Protein AF-A0A6G2DFC6-F1 (afdb_monomer)

Radius of gyration: 16.19 Å; Cα contacts (8 Å, |Δi|>4): 38; chains: 1; bounding box: 40×14×39 Å

Foldseek 3Di:
DWAFDDDPHPDTGTDDDPDPVSVVVRVVVVVVVVVVVVVVVVCVVPDDPVSVVVVVCVVDVDD

Secondary structure (DSSP, 8-state):
--EEEEETTTEEEEE--SSHHHHHHHHHHHHHHHHHHHHHHHHHHH--HHHHHHHHHHH----

Solvent-accessible surface area (backbone atoms only — not comparable to full-atom values): 3783 Å² total; per-residue (Å²): 126,69,38,63,46,70,50,86,88,76,48,68,45,77,43,70,57,90,47,74,62,53,43,50,55,31,51,52,54,44,53,52,50,53,54,52,52,52,51,53,48,53,49,62,75,68,43,52,80,66,60,43,56,53,54,47,49,76,76,43,81,79,124

Structure (mmCIF, N/CA/C/O backbone):
data_AF-A0A6G2DFC6-F1
#
_entry.id   AF-A0A6G2DFC6-F1
#
loop_
_atom_site.group_PDB
_atom_site.id
_atom_site.type_symbol
_atom_site.label_atom_id
_atom_site.label_alt_id
_atom_site.label_comp_id
_atom_site.label_asym_id
_atom_site.label_entity_id
_atom_site.label_seq_id
_atom_site.pdbx_PDB_ins_code
_atom_site.Cartn_x
_atom_site.Cartn_y
_atom_site.Cartn_z
_atom_site.occupancy
_atom_site.B_iso_or_equiv
_atom_site.auth_seq_id
_atom_site.auth_comp_id
_atom_site.auth_asym_id
_atom_site.auth_atom_id
_atom_site.pdbx_PDB_model_num
ATOM 1 N N . ILE A 1 1 ? 14.096 -5.187 -7.394 1.00 71.38 1 ILE A N 1
ATOM 2 C CA . ILE A 1 1 ? 13.037 -5.283 -6.363 1.00 71.38 1 ILE A CA 1
ATOM 3 C C . ILE A 1 1 ? 11.701 -5.251 -7.094 1.00 71.38 1 ILE A C 1
ATOM 5 O O . ILE A 1 1 ? 11.494 -4.302 -7.846 1.00 71.38 1 ILE A O 1
ATOM 9 N N . PRO A 1 2 ? 10.871 -6.300 -6.992 1.00 78.88 2 PRO A N 1
ATOM 10 C CA . PRO A 1 2 ? 9.537 -6.300 -7.582 1.00 78.88 2 PRO A CA 1
ATOM 11 C C . PRO A 1 2 ? 8.629 -5.309 -6.844 1.00 78.88 2 PRO A C 1
ATOM 13 O O . PRO A 1 2 ? 8.741 -5.161 -5.629 1.00 78.88 2 PRO A O 1
ATOM 16 N N . ILE A 1 3 ? 7.741 -4.638 -7.572 1.00 82.12 3 ILE A N 1
ATOM 17 C CA . ILE A 1 3 ? 6.797 -3.661 -7.021 1.00 82.12 3 ILE A CA 1
ATOM 18 C C . ILE A 1 3 ? 5.376 -4.173 -7.230 1.00 82.12 3 ILE A C 1
ATOM 20 O O . ILE A 1 3 ? 5.072 -4.736 -8.283 1.00 82.12 3 ILE A O 1
ATOM 24 N N . VAL A 1 4 ? 4.521 -3.984 -6.223 1.00 79.56 4 VAL A N 1
ATOM 25 C CA . VAL A 1 4 ? 3.078 -4.218 -6.338 1.00 79.56 4 VAL A CA 1
ATOM 26 C C . VAL A 1 4 ? 2.453 -3.043 -7.074 1.00 79.56 4 VAL A C 1
ATOM 28 O O . VAL A 1 4 ? 2.612 -1.895 -6.666 1.00 79.56 4 VAL A O 1
ATOM 31 N N . GLY A 1 5 ? 1.721 -3.314 -8.147 1.00 75.69 5 GLY A N 1
ATOM 32 C CA . GLY A 1 5 ? 0.965 -2.274 -8.831 1.00 75.69 5 GLY A CA 1
ATOM 33 C C . GLY A 1 5 ? 0.142 -2.806 -9.991 1.00 75.69 5 GLY A C 1
ATOM 34 O O . GLY A 1 5 ? -0.041 -4.014 -10.148 1.00 75.69 5 GLY A O 1
ATOM 35 N N . VAL A 1 6 ? -0.375 -1.879 -10.794 1.00 72.56 6 VAL A N 1
ATOM 36 C CA . VAL A 1 6 ? -1.200 -2.178 -11.965 1.00 72.56 6 VAL A CA 1
ATOM 37 C C . VAL A 1 6 ? -0.385 -1.922 -13.224 1.00 72.56 6 VAL A C 1
ATOM 39 O O . VAL A 1 6 ? 0.090 -0.813 -13.451 1.00 72.56 6 VAL A O 1
ATOM 42 N N . ARG A 1 7 ? -0.243 -2.942 -14.066 1.00 72.31 7 ARG A N 1
ATOM 43 C CA . ARG A 1 7 ? 0.385 -2.855 -15.383 1.00 72.31 7 ARG A CA 1
ATOM 44 C C . ARG A 1 7 ? -0.681 -3.123 -16.440 1.00 72.31 7 ARG A C 1
ATOM 46 O O . ARG A 1 7 ? -1.410 -4.099 -16.344 1.00 72.31 7 ARG A O 1
ATOM 53 N N . ASN A 1 8 ? -0.799 -2.259 -17.446 1.00 71.56 8 ASN A N 1
ATOM 54 C CA . ASN A 1 8 ? -1.784 -2.3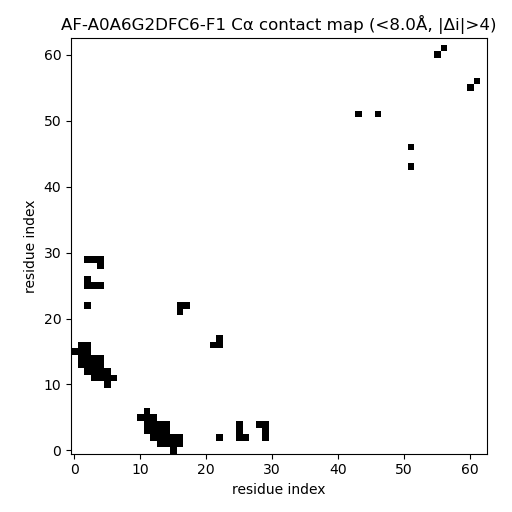99 -18.531 1.00 71.56 8 ASN A CA 1
ATOM 55 C C . ASN A 1 8 ? -3.232 -2.638 -18.039 1.00 71.56 8 ASN A C 1
ATOM 57 O O . ASN A 1 8 ? -3.874 -3.615 -18.424 1.00 71.56 8 ASN A O 1
ATOM 61 N N . GLY A 1 9 ? -3.738 -1.748 -17.179 1.00 71.25 9 GLY A N 1
ATOM 62 C CA . GLY A 1 9 ? -5.149 -1.681 -16.768 1.00 71.25 9 GLY A CA 1
ATOM 63 C C . GLY A 1 9 ? -5.610 -2.791 -15.817 1.00 71.25 9 GLY A C 1
ATOM 64 O O . GLY A 1 9 ? -5.985 -2.510 -14.681 1.00 71.25 9 GLY A O 1
ATOM 65 N N . PHE A 1 10 ? -5.581 -4.046 -16.264 1.00 71.00 10 PHE A N 1
ATOM 66 C CA . PHE A 1 10 ? -6.154 -5.185 -15.538 1.00 71.00 10 PH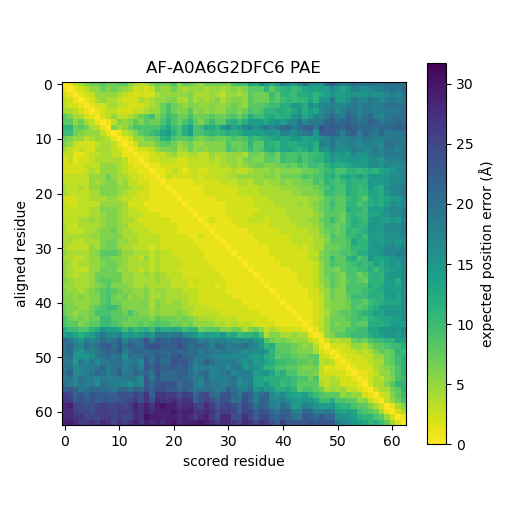E A CA 1
ATOM 67 C C . PHE A 1 10 ? -5.117 -6.069 -14.841 1.00 71.00 10 PHE A C 1
ATOM 69 O O . PHE A 1 10 ? -5.478 -6.799 -13.920 1.00 71.00 10 PHE A O 1
ATOM 76 N N . TYR A 1 11 ? -3.834 -6.005 -15.218 1.00 76.50 11 TYR A N 1
ATOM 77 C CA . TYR A 1 11 ? -2.818 -6.841 -14.577 1.00 76.50 11 TYR A CA 1
ATOM 78 C C . TYR A 1 11 ? -2.354 -6.198 -13.278 1.00 76.50 11 TYR A C 1
ATOM 80 O O . TYR A 1 11 ? -1.506 -5.307 -13.265 1.00 76.50 11 TYR A O 1
ATOM 88 N N . ARG A 1 12 ? -2.938 -6.655 -12.173 1.00 79.94 12 ARG A N 1
ATOM 89 C CA . ARG A 1 12 ? -2.544 -6.275 -10.816 1.00 79.94 12 ARG A CA 1
ATOM 90 C C . ARG A 1 12 ? -1.626 -7.351 -10.254 1.00 79.94 12 ARG A C 1
ATOM 92 O O . ARG A 1 12 ? -1.938 -8.534 -10.362 1.00 79.94 12 ARG A O 1
ATOM 99 N N . GLY A 1 13 ? -0.507 -6.962 -9.659 1.00 82.75 13 GLY A N 1
ATOM 100 C CA . GLY A 1 13 ? 0.399 -7.912 -9.023 1.00 82.75 13 GLY A CA 1
ATOM 101 C C . GLY A 1 13 ? 1.816 -7.384 -8.894 1.00 82.75 13 GLY A C 1
ATOM 102 O O . GLY A 1 13 ? 2.063 -6.183 -9.004 1.00 82.75 13 GLY A O 1
ATOM 103 N N . TYR A 1 14 ? 2.747 -8.303 -8.660 1.00 85.31 14 TYR A N 1
ATOM 104 C CA . TYR A 1 14 ? 4.168 -7.997 -8.594 1.00 85.31 14 TYR A CA 1
ATOM 105 C C . TYR A 1 14 ? 4.764 -7.936 -9.996 1.00 85.31 14 TYR A C 1
ATOM 107 O O . TYR A 1 14 ? 4.616 -8.869 -10.785 1.00 85.31 14 TYR A O 1
ATOM 115 N N . PHE A 1 15 ? 5.494 -6.868 -10.297 1.00 84.88 15 PHE A N 1
ATOM 116 C CA . PHE A 1 15 ? 6.272 -6.776 -11.527 1.00 84.88 15 PHE A CA 1
ATOM 117 C C . PHE A 1 15 ? 7.657 -6.191 -11.264 1.00 84.88 15 PHE A C 1
ATOM 119 O O . PHE A 1 15 ? 7.869 -5.416 -10.333 1.00 84.88 15 PHE A O 1
ATOM 126 N N . ILE A 1 16 ? 8.618 -6.573 -12.103 1.00 88.81 16 ILE A N 1
ATOM 127 C CA . ILE A 1 16 ? 9.945 -5.958 -12.123 1.00 88.81 16 ILE A CA 1
ATOM 128 C C . ILE A 1 16 ? 9.863 -4.735 -13.049 1.00 88.81 16 ILE A C 1
ATOM 130 O O . ILE A 1 16 ? 9.477 -4.904 -14.212 1.00 88.81 16 ILE A O 1
ATOM 134 N N . PRO A 1 17 ? 10.191 -3.521 -12.569 1.00 87.88 17 PRO A N 1
ATOM 135 C CA . PRO A 1 17 ? 10.197 -2.326 -13.407 1.00 87.88 17 PRO A CA 1
ATOM 136 C C . PRO A 1 17 ? 11.161 -2.471 -14.585 1.00 87.88 17 PRO A C 1
ATOM 138 O O . PRO A 1 17 ? 12.305 -2.889 -14.406 1.00 87.88 17 PRO A O 1
ATOM 141 N N . ARG A 1 18 ? 10.722 -2.087 -15.786 1.00 89.94 18 ARG A N 1
ATOM 142 C CA . ARG A 1 18 ? 11.552 -2.115 -17.004 1.00 89.94 18 ARG A CA 1
ATOM 143 C C .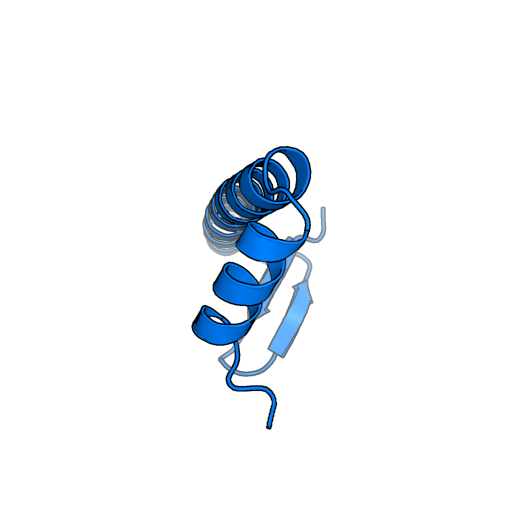 ARG A 1 18 ? 12.453 -0.896 -17.146 1.00 89.94 18 ARG A C 1
ATOM 145 O O . ARG A 1 18 ? 13.413 -0.929 -17.907 1.00 89.94 18 ARG A O 1
ATOM 152 N N . ASN A 1 19 ? 12.117 0.198 -16.469 1.00 90.38 19 ASN A N 1
ATOM 153 C CA . ASN A 1 19 ? 12.834 1.464 -16.551 1.00 90.38 19 ASN A CA 1
ATOM 154 C C . ASN A 1 19 ? 12.641 2.296 -15.271 1.00 90.38 19 ASN A C 1
ATOM 156 O O . ASN A 1 19 ? 11.871 1.937 -14.377 1.00 90.38 19 ASN A O 1
ATOM 160 N N . LYS A 1 20 ? 13.356 3.424 -15.189 1.00 90.56 20 LYS A N 1
ATOM 161 C CA . LYS A 1 20 ? 13.321 4.339 -14.037 1.00 90.56 20 LYS A CA 1
ATOM 162 C C . LYS A 1 20 ? 11.931 4.950 -13.802 1.00 90.56 20 LYS A C 1
ATOM 164 O O . LYS A 1 20 ? 11.585 5.186 -12.650 1.00 90.56 20 LYS A O 1
ATOM 169 N N . GLY A 1 21 ? 11.151 5.172 -14.863 1.00 89.88 21 GLY A N 1
ATOM 170 C CA . GLY A 1 21 ? 9.784 5.695 -14.776 1.00 89.88 21 GLY A CA 1
ATOM 171 C C . GLY A 1 21 ? 8.845 4.706 -14.091 1.00 89.88 21 GLY A C 1
ATOM 172 O O . GLY A 1 21 ? 8.272 5.032 -13.060 1.00 89.88 21 GLY A O 1
ATOM 173 N N . GLU A 1 22 ? 8.801 3.459 -14.573 1.00 87.25 22 GLU A N 1
ATOM 174 C CA . GLU A 1 22 ? 7.996 2.392 -13.955 1.00 87.25 22 GLU A CA 1
ATOM 175 C C . GLU A 1 22 ? 8.377 2.157 -12.482 1.00 87.25 22 GLU A C 1
ATOM 177 O O . GLU A 1 22 ? 7.517 1.866 -11.652 1.00 87.25 22 GLU A O 1
ATOM 182 N N . LEU A 1 23 ? 9.662 2.307 -12.138 1.00 88.75 23 LEU A N 1
ATOM 183 C CA . LEU A 1 23 ? 10.132 2.226 -10.754 1.00 88.75 23 LEU A CA 1
ATOM 184 C C . LEU A 1 23 ? 9.590 3.382 -9.900 1.00 88.75 23 LEU A C 1
ATOM 186 O O . LEU A 1 23 ? 9.138 3.143 -8.783 1.00 88.75 23 LEU A O 1
ATOM 190 N N . LEU A 1 24 ? 9.641 4.619 -10.402 1.00 90.19 24 LEU A N 1
ATOM 191 C CA . LEU A 1 24 ? 9.177 5.802 -9.674 1.00 90.19 24 LEU A CA 1
ATOM 192 C C . LEU A 1 24 ? 7.656 5.782 -9.469 1.00 90.19 24 LEU A C 1
ATOM 194 O O . LEU A 1 24 ? 7.188 6.032 -8.358 1.00 90.19 24 LEU A O 1
ATOM 198 N N . ASP A 1 25 ? 6.903 5.430 -10.509 1.00 85.62 25 ASP A N 1
ATOM 199 C CA . ASP A 1 25 ? 5.443 5.328 -10.450 1.00 85.62 25 ASP A CA 1
ATOM 200 C C . ASP A 1 25 ? 5.009 4.237 -9.470 1.00 85.62 25 ASP A C 1
ATOM 202 O O . ASP A 1 25 ? 4.156 4.465 -8.608 1.00 85.62 25 ASP A O 1
ATOM 206 N N . GLY A 1 26 ? 5.659 3.071 -9.539 1.00 84.62 26 GLY A N 1
ATOM 207 C CA . GLY A 1 26 ? 5.430 1.982 -8.599 1.00 84.62 26 GLY A CA 1
ATOM 208 C C . GLY A 1 26 ? 5.773 2.368 -7.157 1.00 84.62 26 GLY A C 1
ATOM 209 O O . GLY A 1 26 ? 5.003 2.078 -6.245 1.00 84.62 26 GLY A O 1
ATOM 210 N N . ALA A 1 27 ? 6.891 3.067 -6.936 1.00 87.50 27 ALA A N 1
ATOM 211 C CA . ALA A 1 27 ? 7.283 3.531 -5.605 1.00 87.50 27 ALA A CA 1
ATOM 212 C C . ALA A 1 27 ? 6.281 4.542 -5.023 1.00 87.50 27 ALA A C 1
ATOM 214 O O . ALA A 1 27 ? 5.943 4.463 -3.841 1.00 87.50 27 ALA A O 1
ATOM 215 N N . LYS A 1 28 ? 5.763 5.460 -5.849 1.00 88.00 28 LYS A N 1
ATOM 216 C CA . LYS A 1 28 ? 4.740 6.431 -5.439 1.00 88.00 28 LYS A CA 1
ATOM 217 C C . LYS A 1 28 ? 3.424 5.745 -5.069 1.00 88.00 28 LYS A C 1
ATOM 219 O O . LYS A 1 28 ? 2.845 6.060 -4.032 1.00 88.00 28 LYS A O 1
ATOM 22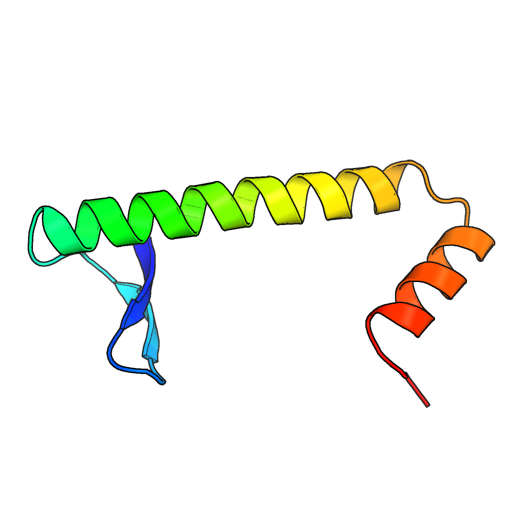4 N N . ALA A 1 29 ? 2.971 4.793 -5.885 1.00 84.06 29 ALA A N 1
ATOM 225 C C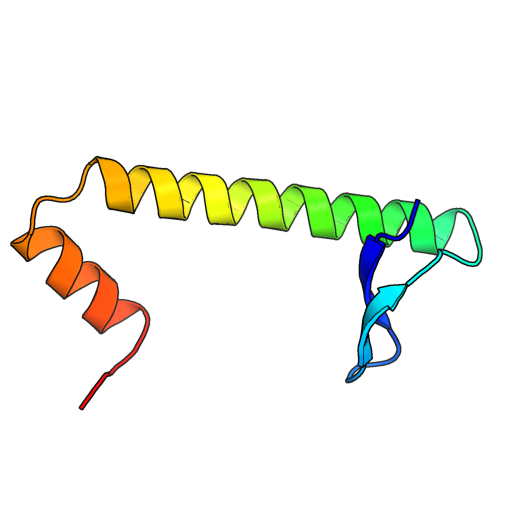A . ALA A 1 29 ? 1.773 4.008 -5.596 1.00 84.06 29 ALA A CA 1
ATOM 226 C C . ALA A 1 29 ? 1.924 3.206 -4.294 1.00 84.06 29 ALA A C 1
ATOM 228 O O . ALA A 1 29 ? 1.037 3.238 -3.443 1.00 84.06 29 ALA A O 1
ATOM 229 N N . PHE A 1 30 ? 3.079 2.561 -4.105 1.00 84.00 30 PHE A N 1
ATOM 230 C CA . PHE A 1 30 ? 3.381 1.805 -2.893 1.00 84.00 30 PHE A CA 1
ATOM 231 C C . PHE A 1 30 ? 3.380 2.687 -1.639 1.00 84.00 30 PHE A C 1
ATOM 233 O O . PHE A 1 30 ? 2.776 2.325 -0.632 1.00 84.00 30 PHE A O 1
ATOM 240 N N . TYR A 1 31 ? 3.993 3.873 -1.701 1.00 89.62 31 TYR A N 1
ATOM 241 C CA . TYR A 1 31 ? 3.976 4.825 -0.590 1.00 89.62 31 TYR A CA 1
ATOM 242 C C . TYR A 1 31 ? 2.548 5.227 -0.197 1.00 89.62 31 TYR A C 1
ATOM 244 O O . TYR A 1 31 ? 2.204 5.203 0.984 1.00 89.62 31 TYR A O 1
ATOM 252 N N . ASN A 1 32 ? 1.699 5.540 -1.180 1.00 86.44 32 ASN A N 1
ATOM 253 C CA . ASN A 1 32 ? 0.301 5.892 -0.927 1.00 86.44 32 ASN A CA 1
ATOM 254 C C . ASN A 1 32 ? -0.466 4.738 -0.270 1.00 86.44 32 ASN A C 1
ATOM 256 O O . ASN A 1 32 ? -1.185 4.962 0.702 1.00 86.44 32 ASN A O 1
ATOM 260 N N . GLN A 1 33 ? -0.257 3.507 -0.743 1.00 84.50 33 GLN A N 1
ATOM 261 C CA . GLN A 1 33 ? -0.873 2.321 -0.152 1.00 84.50 33 GLN A CA 1
ATOM 262 C C . GLN A 1 33 ? -0.462 2.142 1.318 1.00 84.50 33 GLN A C 1
ATOM 264 O O . GLN A 1 33 ? -1.318 1.913 2.167 1.00 84.50 33 GLN A O 1
ATOM 269 N N . VAL A 1 34 ? 0.826 2.293 1.650 1.00 90.19 34 VAL A N 1
ATOM 270 C CA . VAL A 1 34 ? 1.300 2.197 3.044 1.00 90.19 34 VAL A CA 1
ATOM 271 C C . VAL A 1 34 ? 0.628 3.246 3.933 1.00 90.19 34 VAL A C 1
ATOM 273 O O . VAL A 1 34 ? 0.251 2.937 5.063 1.00 90.19 34 VAL A O 1
ATOM 276 N N . GLN A 1 35 ? 0.443 4.471 3.436 1.00 92.06 35 GLN A N 1
ATOM 277 C CA . GLN A 1 35 ? -0.237 5.537 4.177 1.00 92.06 35 GLN A CA 1
ATOM 278 C C . GLN A 1 35 ? -1.719 5.217 4.425 1.00 92.06 35 GLN A C 1
ATOM 280 O O . GLN A 1 35 ? -2.211 5.419 5.534 1.00 92.06 35 GLN A O 1
ATOM 285 N N . GLU A 1 36 ? -2.433 4.705 3.422 1.00 88.69 36 GLU A N 1
ATOM 286 C CA . GLU A 1 36 ? -3.842 4.318 3.564 1.00 88.69 36 GLU A CA 1
ATOM 287 C C . GLU A 1 36 ? -4.031 3.135 4.515 1.00 88.69 36 GLU A C 1
ATOM 289 O O . GLU A 1 36 ? -4.871 3.199 5.413 1.00 88.69 36 GLU A O 1
ATOM 294 N N . GLU A 1 37 ? -3.217 2.086 4.382 1.00 89.31 37 GLU A N 1
ATOM 295 C CA . GLU A 1 37 ? -3.293 0.926 5.275 1.00 89.31 37 GLU A CA 1
ATOM 296 C C . GLU A 1 37 ? -2.901 1.292 6.710 1.00 89.31 37 GLU A C 1
ATOM 298 O O . GLU A 1 37 ? -3.516 0.808 7.657 1.00 89.31 37 GLU A O 1
ATOM 303 N N . SER A 1 38 ? -1.950 2.214 6.894 1.00 90.81 38 SER A N 1
ATOM 304 C CA . SER A 1 38 ? -1.600 2.724 8.227 1.00 90.81 38 SER A CA 1
ATOM 305 C C . SER A 1 38 ? -2.769 3.476 8.875 1.00 90.81 38 SER A C 1
ATOM 307 O O . SER A 1 38 ? -3.019 3.306 10.068 1.00 90.81 38 SER A O 1
ATOM 309 N N . LYS A 1 39 ? -3.534 4.263 8.101 1.00 87.75 39 LYS A N 1
ATOM 310 C CA . LYS A 1 39 ? -4.766 4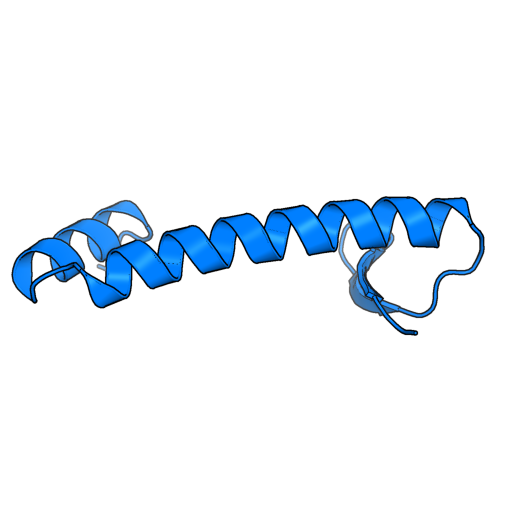.916 8.586 1.00 87.75 39 LYS A CA 1
ATOM 311 C C . LYS A 1 39 ? -5.835 3.892 8.952 1.00 87.75 39 LYS A C 1
ATOM 313 O O . LYS A 1 39 ? -6.437 4.003 10.017 1.00 87.75 39 LYS A O 1
ATOM 318 N N . ARG A 1 40 ? -6.055 2.885 8.101 1.00 86.62 40 ARG A N 1
ATOM 319 C CA . ARG A 1 40 ? -7.026 1.815 8.368 1.00 86.62 40 ARG A CA 1
ATOM 320 C C . ARG A 1 40 ? -6.658 1.042 9.635 1.00 86.62 40 ARG A C 1
ATOM 322 O O . ARG A 1 40 ? -7.523 0.806 10.472 1.00 86.62 40 ARG A O 1
ATOM 329 N N . LEU A 1 41 ? -5.380 0.707 9.805 1.00 87.69 41 LEU A N 1
ATOM 330 C CA . LEU A 1 41 ? -4.879 0.047 11.007 1.00 87.69 41 LEU A CA 1
ATOM 331 C C . LEU A 1 41 ? -5.076 0.914 12.255 1.00 87.69 41 LEU A C 1
ATOM 333 O O . LEU A 1 41 ? -5.499 0.402 13.285 1.00 87.69 41 LEU A O 1
ATOM 337 N N . ALA A 1 42 ? -4.824 2.221 12.169 1.00 86.88 42 ALA A N 1
ATOM 338 C CA . ALA A 1 42 ? -5.061 3.132 13.284 1.00 86.88 42 ALA A CA 1
ATOM 339 C C . ALA A 1 42 ? -6.542 3.178 13.694 1.00 86.88 42 ALA A C 1
ATOM 341 O O . ALA A 1 42 ? -6.832 3.175 14.886 1.00 86.88 42 ALA A O 1
ATOM 342 N N . VAL A 1 43 ? -7.475 3.175 12.737 1.00 83.44 43 VAL A N 1
ATOM 343 C CA . VAL A 1 43 ? -8.913 3.077 13.041 1.00 83.44 43 VAL A CA 1
ATOM 344 C C . VAL A 1 43 ? -9.219 1.754 13.741 1.00 83.44 43 VAL A C 1
ATOM 346 O O . VAL A 1 43 ? -9.796 1.775 14.819 1.00 83.44 43 VAL A O 1
ATOM 349 N N . LEU A 1 44 ? -8.748 0.629 13.194 1.00 81.06 44 LEU A N 1
ATOM 350 C CA . LEU A 1 44 ? -8.956 -0.709 13.766 1.00 81.06 44 LEU A CA 1
ATOM 351 C C . LEU A 1 44 ? -8.453 -0.838 15.209 1.00 81.06 44 LEU A C 1
ATOM 353 O O . LEU A 1 44 ? -9.108 -1.452 16.044 1.00 81.06 44 LEU A O 1
ATOM 357 N N . MET A 1 45 ? -7.281 -0.274 15.500 1.00 83.50 45 MET A N 1
ATOM 358 C CA . MET A 1 45 ? -6.660 -0.367 16.822 1.00 83.50 45 MET A CA 1
ATOM 359 C C . MET A 1 45 ? -7.344 0.507 17.876 1.00 83.50 45 MET A C 1
ATOM 361 O O . MET A 1 45 ? -7.215 0.225 19.064 1.00 83.50 45 MET A O 1
ATOM 365 N N . ASN A 1 46 ? -8.034 1.570 17.455 1.00 81.06 46 ASN A N 1
ATOM 366 C CA . ASN A 1 46 ? -8.665 2.534 18.357 1.00 81.06 46 ASN A CA 1
ATOM 367 C C . ASN A 1 46 ? -10.195 2.417 18.396 1.00 81.06 46 ASN A C 1
ATOM 369 O O . ASN A 1 46 ? -10.827 3.047 19.241 1.00 81.06 46 ASN A O 1
ATOM 373 N N . SER A 1 47 ? -10.801 1.642 17.496 1.00 73.81 47 SER A N 1
ATOM 374 C CA . SER A 1 47 ? -12.240 1.403 17.486 1.00 73.81 47 SER A CA 1
ATOM 375 C C . SER A 1 47 ? -12.635 0.404 18.570 1.00 73.81 47 SER A C 1
ATOM 377 O O . SER A 1 47 ? -12.105 -0.708 18.613 1.00 73.81 47 SER A O 1
ATOM 379 N N . ASP A 1 48 ? -13.617 0.765 19.396 1.00 72.62 48 ASP A N 1
ATOM 380 C CA . ASP A 1 48 ? -14.377 -0.231 20.147 1.00 72.62 48 ASP A CA 1
ATOM 381 C C . ASP A 1 48 ? -15.271 -1.064 19.207 1.00 72.62 48 ASP A C 1
ATOM 383 O O . ASP A 1 48 ? -15.441 -0.756 18.022 1.00 72.62 48 ASP A O 1
ATOM 387 N N . LEU A 1 49 ? -15.815 -2.168 19.726 1.00 68.00 49 LEU A N 1
ATOM 388 C CA . LEU A 1 49 ? -16.537 -3.163 18.928 1.00 68.00 49 LEU A CA 1
ATOM 389 C C . LEU A 1 49 ? -17.729 -2.574 18.150 1.00 68.00 49 LEU A C 1
ATOM 391 O O . LEU A 1 49 ? -1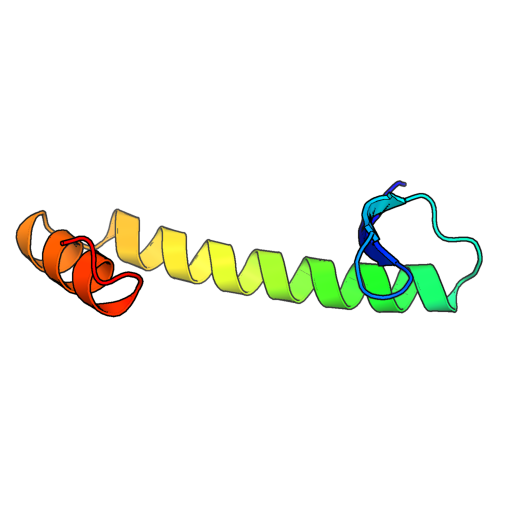8.025 -3.051 17.054 1.00 68.00 49 LEU A O 1
ATOM 395 N N . GLU A 1 50 ? -18.412 -1.564 18.693 1.00 68.44 50 GLU A N 1
ATOM 396 C CA . GLU A 1 50 ? -19.569 -0.945 18.034 1.00 68.44 50 GLU A CA 1
ATOM 397 C C . GLU A 1 50 ? -19.142 0.088 16.985 1.00 68.44 50 GLU A C 1
ATOM 399 O O . GLU A 1 50 ? -19.650 0.062 15.862 1.00 68.44 50 GLU A O 1
ATOM 404 N N . SER A 1 51 ? -18.114 0.888 17.276 1.00 68.69 51 SER A N 1
ATOM 405 C CA . SER A 1 51 ? -17.514 1.826 16.316 1.00 68.69 51 SER A CA 1
ATOM 406 C C . SER A 1 51 ? -16.922 1.102 15.095 1.00 68.69 51 SER A C 1
ATOM 408 O O . SER A 1 51 ? -16.980 1.578 13.955 1.00 68.69 51 SER A O 1
ATOM 410 N N . TYR A 1 52 ? -16.382 -0.103 15.305 1.00 68.19 52 TYR A N 1
ATOM 411 C CA . TYR A 1 52 ? -15.875 -0.948 14.226 1.00 68.19 52 TYR A CA 1
ATOM 412 C C . TYR A 1 52 ? -16.988 -1.452 13.293 1.00 68.19 52 TYR A C 1
ATOM 414 O O . TYR A 1 52 ? -16.827 -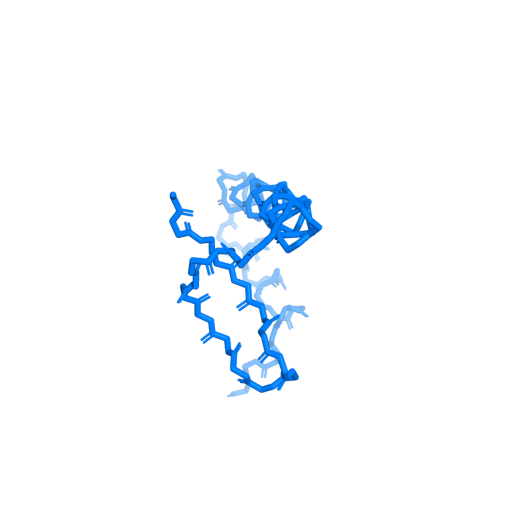1.431 12.070 1.00 68.19 52 TYR A O 1
ATOM 422 N N . LYS A 1 53 ? -18.141 -1.866 13.841 1.00 69.31 53 LYS A N 1
ATOM 423 C CA . LYS A 1 53 ? -19.295 -2.309 13.037 1.00 69.31 53 LYS A CA 1
ATOM 424 C C . LYS A 1 53 ? -19.846 -1.190 12.155 1.00 69.31 53 LYS A C 1
ATOM 426 O O . LYS A 1 53 ? -20.280 -1.475 11.041 1.00 69.31 53 LYS A O 1
ATOM 431 N N . GLU A 1 54 ? -19.830 0.058 12.618 1.00 69.44 54 GLU A N 1
ATOM 432 C CA . GLU A 1 54 ? -20.212 1.211 11.790 1.00 69.44 54 GLU A CA 1
ATOM 433 C C . GLU A 1 54 ? -19.213 1.455 10.657 1.00 69.44 54 GLU A C 1
ATOM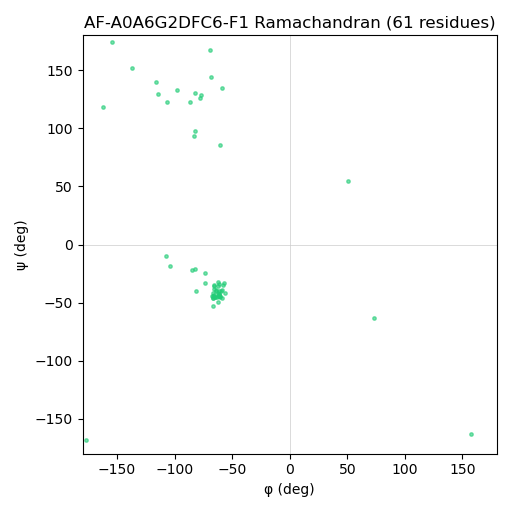 435 O O . GLU A 1 54 ? -19.620 1.567 9.501 1.00 69.44 54 GLU A O 1
ATOM 440 N N . THR A 1 55 ? -17.910 1.397 10.948 1.00 65.69 55 THR A N 1
ATOM 441 C CA . THR A 1 55 ? -16.859 1.540 9.923 1.00 65.69 55 THR A CA 1
ATOM 442 C C . THR A 1 55 ? -16.981 0.467 8.831 1.00 65.69 55 THR A C 1
ATOM 444 O O . THR A 1 55 ? -16.812 0.746 7.645 1.00 65.69 55 THR A O 1
ATOM 447 N N . LEU A 1 56 ? -17.312 -0.775 9.203 1.00 66.75 56 LEU A N 1
ATOM 448 C CA . LEU A 1 56 ? -17.532 -1.857 8.239 1.00 66.75 56 LEU A CA 1
ATOM 449 C C . LEU A 1 56 ? -18.755 -1.622 7.344 1.00 66.75 56 LEU A C 1
ATOM 451 O O . LEU A 1 56 ? -18.684 -1.928 6.156 1.00 66.75 56 LEU A O 1
ATOM 455 N N . LYS A 1 57 ? -19.845 -1.061 7.885 1.00 67.06 57 LYS A N 1
ATOM 456 C CA . LYS A 1 57 ? -21.058 -0.739 7.113 1.00 67.06 57 LYS A CA 1
ATOM 457 C C . LYS A 1 57 ? -20.814 0.349 6.068 1.00 67.06 57 LYS A C 1
ATOM 459 O O . LYS A 1 57 ? -21.383 0.272 4.983 1.00 67.06 57 LYS A O 1
ATOM 464 N N . GLU A 1 58 ? -19.971 1.335 6.371 1.00 59.75 58 GLU A N 1
ATOM 465 C CA . GLU A 1 58 ? -19.616 2.401 5.423 1.00 59.75 58 GLU A CA 1
ATOM 466 C C . GLU A 1 58 ? -18.671 1.922 4.311 1.00 59.75 58 GLU A C 1
ATOM 468 O O . GLU A 1 58 ? -18.764 2.383 3.174 1.00 59.75 58 GLU A O 1
ATOM 473 N N . VAL A 1 59 ? -17.772 0.977 4.613 1.00 60.88 59 VAL A N 1
ATOM 474 C CA . VAL A 1 59 ? -16.769 0.465 3.658 1.00 60.88 59 VAL A CA 1
ATOM 475 C C . VAL A 1 59 ? -17.320 -0.663 2.775 1.00 60.88 59 VAL A C 1
ATOM 477 O O . VAL A 1 59 ? -16.818 -0.898 1.674 1.00 60.88 59 VAL A O 1
ATOM 480 N N . GLY A 1 60 ? -18.380 -1.337 3.208 1.00 51.53 60 GLY A N 1
ATOM 481 C CA . GLY A 1 60 ? -19.095 -2.314 2.404 1.00 51.53 60 GLY A CA 1
ATOM 482 C C . GLY A 1 60 ? -20.469 -2.568 2.994 1.00 51.53 60 GLY A C 1
ATOM 483 O O . GLY A 1 60 ? -20.584 -3.074 4.107 1.00 51.53 60 GLY A O 1
ATOM 484 N N . GLY A 1 61 ? -21.515 -2.261 2.228 1.00 48.09 61 GLY A N 1
ATOM 485 C CA . GLY A 1 61 ? -22.848 -2.785 2.487 1.00 48.09 61 GLY A CA 1
ATOM 486 C C . GLY A 1 61 ? -22.821 -4.310 2.408 1.00 48.09 61 GLY A C 1
ATOM 487 O O . GLY A 1 61 ? -23.072 -4.883 1.353 1.00 48.09 61 GLY A O 1
ATOM 488 N N . TYR A 1 62 ? -22.481 -4.963 3.513 1.00 46.88 62 TYR A N 1
ATOM 489 C CA . TYR A 1 62 ? -22.714 -6.382 3.713 1.00 46.88 62 TYR A CA 1
ATOM 490 C C . TYR A 1 62 ? -24.159 -6.525 4.192 1.00 46.88 62 TYR A C 1
ATOM 492 O O . TYR A 1 62 ? -24.456 -6.346 5.375 1.00 46.88 62 TYR A O 1
ATOM 500 N N . VAL A 1 63 ? -25.049 -6.754 3.223 1.00 42.94 63 VAL A N 1
ATOM 501 C CA . VAL A 1 63 ? -26.313 -7.475 3.428 1.00 42.94 63 VAL A CA 1
ATOM 502 C C . VAL A 1 63 ? -25.987 -8.959 3.529 1.00 42.94 63 VAL A C 1
ATOM 504 O O . VAL A 1 63 ? -25.154 -9.416 2.712 1.00 42.94 63 VAL A O 1
#

pLDDT: mean 78.27, std 11.77, range [42.94, 92.06]

Mean predicted aligned error: 9.36 Å

Organism: Streptococcus pneumoniae (NCBI:txid1313)

Sequence (63 aa):
IPIVGVRNGFYRGYFIPRNKGELLDGAKAFYNQVQEESKRLAVLMNSDLESYKETLKEVGGYV